Protein AF-A0A4Y2AY08-F1 (afdb_monomer_lite)

Structure (mmCIF, N/CA/C/O backbone):
data_AF-A0A4Y2AY08-F1
#
_entry.id   AF-A0A4Y2AY08-F1
#
loop_
_atom_site.group_PDB
_atom_site.id
_atom_site.type_symbol
_atom_site.label_atom_id
_atom_site.label_alt_id
_atom_site.label_comp_id
_atom_site.label_asym_id
_atom_site.label_entity_id
_atom_site.label_seq_id
_atom_site.pdbx_PDB_ins_code
_atom_site.Cartn_x
_atom_site.Cartn_y
_atom_site.Cartn_z
_atom_site.occupancy
_atom_site.B_iso_or_equiv
_atom_site.auth_seq_id
_atom_site.auth_comp_id
_atom_site.auth_asym_id
_atom_site.auth_atom_id
_atom_site.pdbx_PDB_model_num
ATOM 1 N N . MET A 1 1 ? 55.800 -14.073 26.243 1.00 48.16 1 MET A N 1
ATOM 2 C CA . MET A 1 1 ? 54.739 -15.108 26.222 1.00 48.16 1 MET A CA 1
ATOM 3 C C . MET A 1 1 ? 53.673 -14.781 27.281 1.00 48.16 1 MET A C 1
ATOM 5 O O . MET A 1 1 ? 53.725 -15.382 28.336 1.00 48.16 1 MET A O 1
ATOM 9 N N . HIS A 1 2 ? 52.776 -13.799 27.084 1.00 47.00 2 HIS A N 1
ATOM 10 C CA . HIS A 1 2 ? 51.735 -13.460 28.094 1.00 47.00 2 HIS A CA 1
ATOM 11 C C . HIS A 1 2 ? 50.407 -12.894 27.518 1.00 47.00 2 HIS A C 1
ATOM 13 O O . HIS A 1 2 ? 49.534 -12.493 28.272 1.00 47.00 2 HIS A O 1
ATOM 19 N N . GLY A 1 3 ? 50.200 -12.876 26.192 1.00 51.00 3 GLY A N 1
ATOM 20 C CA . GLY A 1 3 ? 49.058 -12.167 25.574 1.00 51.00 3 GLY A CA 1
ATOM 21 C C . GLY A 1 3 ? 47.838 -13.010 25.173 1.00 51.00 3 GLY A C 1
ATOM 22 O O . GLY A 1 3 ? 46.878 -12.456 24.653 1.00 51.00 3 GLY A O 1
ATOM 23 N N . ARG A 1 4 ? 47.861 -14.339 25.349 1.00 51.12 4 ARG A N 1
ATOM 24 C CA . ARG A 1 4 ? 46.827 -15.239 24.788 1.00 51.12 4 ARG A CA 1
ATOM 25 C C . ARG A 1 4 ? 45.794 -15.735 25.814 1.00 51.12 4 ARG A C 1
ATOM 27 O O . ARG A 1 4 ? 44.742 -16.212 25.417 1.00 51.12 4 ARG A O 1
ATOM 34 N N . LEU A 1 5 ? 46.059 -15.575 27.113 1.00 54.00 5 LEU A N 1
ATOM 35 C CA . LEU A 1 5 ? 45.152 -15.998 28.193 1.00 54.00 5 LEU A CA 1
ATOM 36 C C . LEU A 1 5 ? 43.969 -15.028 28.382 1.00 54.00 5 LEU A C 1
ATOM 38 O O . LEU A 1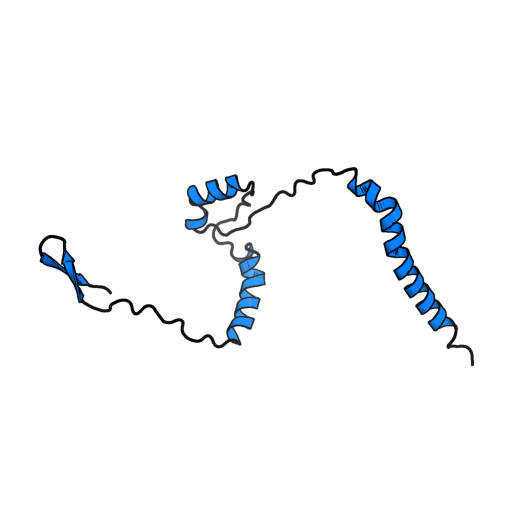 5 ? 42.833 -15.463 28.527 1.00 54.00 5 LEU A O 1
ATOM 42 N N . HIS A 1 6 ? 44.204 -13.718 28.259 1.00 53.84 6 HIS A N 1
ATOM 43 C CA . HIS A 1 6 ? 43.200 -12.684 28.555 1.00 53.84 6 HIS A CA 1
ATOM 44 C C . HIS A 1 6 ? 42.051 -12.604 27.525 1.00 53.84 6 HIS A C 1
ATOM 46 O O . HIS A 1 6 ? 40.931 -12.217 27.847 1.00 53.84 6 HIS A O 1
ATOM 52 N N . ALA A 1 7 ? 42.309 -12.990 26.270 1.00 58.00 7 ALA A N 1
ATOM 53 C CA . ALA A 1 7 ? 41.297 -12.978 25.210 1.00 58.00 7 ALA A CA 1
ATOM 54 C C . ALA A 1 7 ? 40.315 -14.155 25.318 1.00 58.00 7 ALA A C 1
ATOM 56 O O . ALA A 1 7 ? 39.142 -14.018 24.968 1.00 58.00 7 ALA A O 1
ATOM 57 N N . GLU A 1 8 ? 40.788 -15.304 25.806 1.00 59.84 8 GLU A N 1
ATOM 58 C CA . GLU A 1 8 ? 39.950 -16.489 25.988 1.00 59.84 8 GLU A CA 1
ATOM 59 C C . GLU A 1 8 ? 39.015 -16.334 27.188 1.00 59.84 8 GLU A C 1
ATOM 61 O O . GLU A 1 8 ? 37.867 -16.761 27.113 1.00 59.84 8 GLU A O 1
ATOM 66 N N . ASP A 1 9 ? 39.433 -15.629 28.239 1.00 66.19 9 ASP A N 1
ATOM 67 C CA . ASP A 1 9 ? 38.551 -15.319 29.369 1.00 66.19 9 ASP A CA 1
ATOM 68 C C . ASP A 1 9 ? 37.425 -14.354 28.981 1.00 66.19 9 ASP A C 1
ATOM 70 O O . ASP A 1 9 ? 36.277 -14.568 29.363 1.00 66.19 9 ASP A O 1
ATOM 74 N N . HIS A 1 10 ? 37.694 -13.368 28.121 1.00 63.62 10 HIS A N 1
ATOM 75 C CA . HIS A 1 10 ? 36.649 -12.481 27.600 1.00 63.62 10 HIS A CA 1
ATOM 76 C C . HIS A 1 10 ? 35.654 -13.218 26.683 1.00 63.62 10 HIS A C 1
ATOM 78 O O . HIS A 1 10 ? 34.451 -12.952 26.717 1.00 63.62 10 HIS A O 1
ATOM 84 N N . LYS A 1 11 ? 36.120 -14.192 25.886 1.00 63.84 11 LYS A N 1
ATOM 85 C CA . LYS A 1 11 ? 35.230 -15.062 25.096 1.00 63.84 11 LYS A CA 1
ATOM 86 C C . LYS A 1 11 ? 34.389 -15.963 25.997 1.00 63.84 11 LYS A C 1
ATOM 88 O O . LYS A 1 11 ? 33.184 -16.065 25.785 1.00 63.84 11 LYS A O 1
ATOM 93 N N . LYS A 1 12 ? 34.991 -16.563 27.026 1.00 68.50 12 LYS A N 1
ATOM 94 C CA . LYS A 1 12 ? 34.281 -17.391 28.013 1.00 68.50 12 LYS A CA 1
ATOM 95 C C . LYS A 1 12 ? 33.240 -16.583 28.786 1.00 68.50 12 LYS A C 1
ATOM 97 O O . LYS A 1 12 ? 32.123 -17.057 28.944 1.00 68.50 12 LYS A O 1
ATOM 102 N N . GLN A 1 13 ? 33.557 -15.350 29.182 1.00 66.19 13 GLN A N 1
ATOM 103 C CA . GLN A 1 13 ? 32.610 -14.443 29.838 1.00 66.19 13 GLN A CA 1
ATOM 104 C C . GLN A 1 13 ? 31.442 -14.053 28.920 1.00 66.19 13 GLN A C 1
ATOM 106 O O . GLN A 1 13 ? 30.302 -14.027 29.374 1.00 66.19 13 GLN A O 1
ATOM 111 N N . ARG A 1 14 ? 31.684 -13.819 27.621 1.00 64.25 14 ARG A N 1
ATOM 112 C CA . ARG A 1 14 ? 30.608 -13.547 26.645 1.00 64.25 14 ARG A CA 1
ATOM 113 C C . ARG A 1 14 ? 29.704 -14.758 26.415 1.00 64.25 14 ARG A C 1
ATOM 115 O O . ARG A 1 14 ? 28.491 -14.594 26.331 1.00 64.25 14 ARG A O 1
ATOM 122 N N . MET A 1 15 ? 30.279 -15.958 26.339 1.00 68.75 15 MET A N 1
ATOM 123 C CA . MET A 1 15 ? 29.507 -17.197 26.186 1.00 68.75 15 MET A CA 1
ATOM 124 C C . MET A 1 15 ? 28.717 -17.525 27.459 1.00 68.75 15 MET A C 1
ATOM 126 O O . MET A 1 15 ? 27.555 -17.902 27.364 1.00 68.75 15 MET A O 1
ATOM 130 N N . ALA A 1 16 ? 29.293 -17.302 28.645 1.00 65.75 16 ALA A N 1
ATOM 131 C CA . ALA A 1 16 ? 28.591 -17.455 29.919 1.00 65.75 16 ALA A CA 1
ATOM 132 C C . ALA A 1 16 ? 27.404 -16.483 30.025 1.00 65.75 16 ALA A C 1
ATOM 134 O O . ALA A 1 16 ? 26.288 -16.916 30.288 1.00 65.75 16 ALA A O 1
ATOM 135 N N . ALA A 1 17 ? 27.601 -15.200 29.701 1.00 60.75 17 ALA A N 1
ATOM 136 C CA . ALA A 1 17 ? 26.521 -14.211 29.690 1.00 60.75 17 ALA A CA 1
ATOM 137 C C . ALA A 1 17 ? 25.402 -14.559 28.687 1.00 60.75 17 ALA A C 1
ATOM 139 O O . ALA A 1 17 ? 24.231 -14.325 28.973 1.00 60.75 17 ALA A O 1
ATOM 140 N N . SER A 1 18 ? 25.740 -15.164 27.541 1.00 58.97 18 SER A N 1
ATOM 141 C CA . SER A 1 18 ? 24.765 -15.649 26.552 1.00 58.97 18 SER A CA 1
ATOM 142 C C . SER A 1 18 ? 23.937 -16.840 27.037 1.00 58.97 18 SER A C 1
ATOM 144 O O . SER A 1 18 ? 22.830 -17.026 26.538 1.00 58.97 18 SER A O 1
ATOM 146 N N . LEU A 1 19 ? 24.465 -17.665 27.944 1.00 59.41 19 LEU A N 1
ATOM 147 C CA . LEU A 1 19 ? 23.771 -18.840 28.481 1.00 59.41 19 LEU A CA 1
ATOM 148 C C . LEU A 1 19 ? 22.934 -18.495 29.719 1.00 59.41 19 LEU A C 1
ATOM 150 O O . LEU A 1 19 ? 21.902 -19.116 29.936 1.00 59.41 19 LEU A O 1
ATOM 154 N N . THR A 1 20 ? 23.318 -17.462 30.472 1.00 59.31 20 THR A N 1
ATOM 155 C CA . THR A 1 20 ? 22.543 -16.955 31.618 1.00 59.31 20 THR A CA 1
ATOM 156 C C . THR A 1 20 ? 21.420 -15.997 31.196 1.00 59.31 20 THR A C 1
ATOM 158 O O . THR A 1 20 ? 20.422 -15.867 31.901 1.00 59.31 20 THR A O 1
ATOM 161 N N . PHE A 1 21 ? 21.543 -15.336 30.034 1.00 50.03 21 PHE A N 1
ATOM 162 C CA . PHE A 1 21 ? 20.528 -14.397 29.536 1.00 50.03 21 PHE A CA 1
ATOM 163 C C . PHE A 1 21 ? 19.141 -15.047 29.351 1.00 50.03 21 PHE A C 1
ATOM 165 O O . PHE A 1 21 ? 18.188 -14.473 29.865 1.00 50.03 21 PHE A O 1
ATOM 172 N N . PRO A 1 22 ? 18.978 -16.235 28.727 1.00 55.19 22 PRO A N 1
ATOM 173 C CA . PRO A 1 22 ? 17.669 -16.884 28.581 1.00 55.19 22 PRO A CA 1
ATOM 174 C C . PRO A 1 22 ? 17.094 -17.420 29.900 1.00 55.19 22 PRO A C 1
ATOM 176 O O . PRO A 1 22 ? 15.879 -17.454 30.074 1.00 55.19 22 PRO A O 1
ATOM 179 N N . GLU A 1 23 ? 17.949 -17.824 30.839 1.00 56.25 23 GLU A N 1
ATOM 180 C CA . GLU A 1 23 ? 17.542 -18.462 32.099 1.00 56.25 23 GLU A CA 1
ATOM 181 C C . GLU A 1 23 ? 16.863 -17.456 33.045 1.00 56.25 23 GLU A C 1
ATOM 183 O O . GLU A 1 23 ? 15.815 -17.744 33.622 1.00 56.25 23 GLU A O 1
ATOM 188 N N . ALA A 1 24 ? 17.353 -16.210 33.064 1.00 55.75 24 ALA A N 1
ATOM 189 C CA . ALA A 1 24 ? 16.719 -15.101 33.779 1.00 55.75 24 ALA A CA 1
ATOM 190 C C . ALA A 1 24 ? 15.333 -14.711 33.216 1.00 55.75 24 ALA A C 1
ATOM 192 O O . ALA A 1 24 ? 14.494 -14.192 33.957 1.00 55.75 24 ALA A O 1
ATOM 193 N N . TYR A 1 25 ? 15.058 -14.974 31.928 1.00 51.94 25 TYR A N 1
ATOM 194 C CA . TYR A 1 25 ? 13.721 -14.778 31.348 1.00 51.94 25 TYR A CA 1
ATOM 195 C C . TYR A 1 25 ? 12.749 -15.902 31.714 1.00 51.94 25 TYR A C 1
ATOM 197 O O . TYR A 1 25 ? 11.551 -15.643 31.776 1.00 51.94 25 TYR A O 1
ATOM 205 N N . ASN A 1 26 ? 13.223 -17.115 32.000 1.00 55.75 26 ASN A N 1
ATOM 206 C CA . ASN A 1 26 ? 12.342 -18.258 32.243 1.00 55.75 26 ASN A CA 1
ATOM 207 C C . ASN A 1 26 ? 11.810 -18.314 33.684 1.00 55.75 26 ASN A C 1
ATOM 209 O O . ASN A 1 26 ? 10.660 -18.696 33.885 1.00 55.75 26 ASN A O 1
ATOM 213 N N . GLU A 1 27 ? 12.576 -17.867 34.684 1.00 58.91 27 GLU A N 1
ATOM 214 C CA . GLU A 1 27 ? 12.124 -17.919 36.088 1.00 58.91 27 GLU A CA 1
ATOM 215 C C . GLU A 1 27 ? 11.170 -16.769 36.473 1.00 58.91 27 GLU A C 1
ATOM 217 O O . GLU A 1 27 ? 10.321 -16.931 37.350 1.00 58.91 27 GLU A O 1
ATOM 222 N N . HIS A 1 28 ? 11.234 -15.625 35.775 1.00 53.66 28 HIS A N 1
ATOM 223 C CA . HIS A 1 28 ? 10.345 -14.473 36.006 1.00 53.66 28 HIS A CA 1
ATOM 224 C C . HIS A 1 28 ? 9.405 -14.126 34.833 1.00 53.66 28 HIS A C 1
ATOM 226 O O . HIS A 1 28 ? 8.434 -13.387 35.037 1.00 53.66 28 HIS A O 1
ATOM 232 N N . GLY A 1 29 ? 9.625 -14.654 33.625 1.00 49.88 29 GLY A N 1
ATOM 233 C CA . GLY A 1 29 ? 8.834 -14.332 32.426 1.00 49.88 29 GLY A CA 1
ATOM 234 C C . GLY A 1 29 ? 7.401 -14.862 32.454 1.00 49.88 29 GLY A C 1
ATOM 235 O O . GLY A 1 29 ? 6.487 -14.192 31.974 1.00 49.88 29 GLY A O 1
ATOM 236 N N . GLU A 1 30 ? 7.164 -15.989 33.127 1.00 53.25 30 GLU A N 1
ATOM 237 C CA . GLU A 1 30 ? 5.816 -16.551 33.297 1.00 53.25 30 GLU A CA 1
ATOM 238 C C . GLU A 1 30 ? 4.925 -15.696 34.217 1.00 53.25 30 GLU A C 1
ATOM 240 O O . GLU A 1 30 ? 3.696 -15.691 34.107 1.00 53.25 30 GLU A O 1
ATOM 245 N N . SER A 1 31 ? 5.529 -14.879 35.089 1.00 51.12 31 SER A N 1
ATOM 246 C CA . SER A 1 31 ? 4.786 -13.910 35.905 1.00 51.12 31 SER A CA 1
ATOM 247 C C . SER A 1 31 ? 4.290 -12.712 35.083 1.00 51.12 31 SER A C 1
ATOM 249 O O . SER A 1 31 ? 3.207 -12.185 35.353 1.00 51.12 31 SER A O 1
ATOM 251 N N . LEU A 1 32 ? 5.029 -12.328 34.031 1.00 52.12 32 LEU A N 1
ATOM 252 C CA . LEU A 1 32 ? 4.642 -11.259 33.106 1.00 52.12 32 LEU A CA 1
ATOM 253 C C . LEU A 1 32 ? 3.544 -11.711 32.135 1.00 52.12 32 LEU A C 1
ATOM 255 O O . LEU A 1 32 ? 2.691 -10.902 31.773 1.00 52.12 32 LEU A O 1
ATOM 259 N N . LEU A 1 33 ? 3.501 -12.998 31.775 1.00 52.62 33 LEU A N 1
ATOM 260 C CA . LEU A 1 33 ? 2.427 -13.568 30.951 1.00 52.62 33 LEU A CA 1
ATOM 261 C C . LEU A 1 33 ? 1.115 -13.761 31.734 1.00 52.62 33 LEU A C 1
ATOM 263 O O . LEU A 1 33 ? 0.025 -13.676 31.157 1.00 52.62 33 LEU A O 1
ATOM 267 N N . ARG A 1 34 ? 1.183 -13.926 33.065 1.00 47.88 34 ARG A N 1
ATOM 268 C CA . ARG A 1 34 ? -0.005 -14.057 33.933 1.00 47.88 34 ARG A CA 1
ATOM 269 C C . ARG A 1 34 ? -0.704 -12.734 34.258 1.00 47.88 34 ARG A C 1
ATOM 271 O O . ARG A 1 34 ? -1.829 -12.743 34.751 1.00 47.88 34 ARG A O 1
ATOM 278 N N . VAL A 1 35 ? -0.103 -11.598 33.915 1.00 49.41 35 VAL A N 1
ATOM 279 C CA . VAL A 1 35 ? -0.819 -10.324 33.766 1.00 49.41 35 VAL A CA 1
ATOM 280 C C . VAL A 1 35 ? -0.998 -10.094 32.274 1.00 49.41 35 VAL A C 1
ATOM 282 O O . VAL A 1 35 ? -0.452 -9.159 31.695 1.00 49.41 35 VAL A O 1
ATOM 285 N N . SER A 1 36 ? -1.764 -10.989 31.646 1.00 51.94 36 SER A N 1
ATOM 286 C CA . SER A 1 36 ? -2.288 -10.831 30.293 1.00 51.94 36 SER A CA 1
ATOM 287 C C . SER A 1 36 ? -3.178 -9.587 30.242 1.00 51.94 36 SER A C 1
ATOM 289 O O . SER A 1 36 ? -4.407 -9.651 30.208 1.00 51.94 36 SER A O 1
ATOM 291 N N . ARG A 1 37 ? -2.552 -8.409 30.238 1.00 53.19 37 ARG A N 1
ATOM 292 C CA . ARG A 1 37 ? -3.142 -7.228 29.637 1.00 53.19 37 ARG A CA 1
ATOM 293 C C . ARG A 1 37 ? -3.380 -7.634 28.194 1.00 53.19 37 ARG A C 1
ATOM 295 O O . ARG A 1 37 ? -2.432 -7.847 27.448 1.00 53.19 37 ARG A O 1
ATOM 302 N N . LYS A 1 38 ? -4.651 -7.782 27.822 1.00 61.12 38 LYS A N 1
ATOM 303 C CA . LYS A 1 38 ? -5.079 -7.760 26.425 1.00 61.12 38 LYS A CA 1
ATOM 304 C C . LYS A 1 38 ? -4.556 -6.452 25.835 1.00 61.12 38 LYS A C 1
ATOM 306 O O . LYS A 1 38 ? -5.202 -5.416 25.959 1.00 61.12 38 LYS A O 1
ATOM 311 N N . VAL A 1 39 ? -3.352 -6.471 25.271 1.00 63.28 39 VAL A N 1
ATOM 312 C CA . VAL A 1 39 ? -2.846 -5.357 24.481 1.00 63.28 39 VAL A CA 1
ATOM 313 C C . VAL A 1 39 ? -3.613 -5.440 23.172 1.00 63.28 39 VAL A C 1
ATOM 315 O O . VAL A 1 39 ? -3.293 -6.228 22.288 1.00 63.28 39 VAL A O 1
ATOM 318 N N . ALA A 1 40 ? -4.715 -4.700 23.098 1.00 68.12 40 ALA A N 1
ATOM 319 C CA . ALA A 1 40 ? -5.420 -4.504 21.848 1.00 68.12 40 ALA A CA 1
ATOM 320 C C . ALA A 1 40 ? -4.522 -3.640 20.954 1.00 68.12 40 ALA A C 1
ATOM 322 O O . ALA A 1 40 ? -4.376 -2.440 21.185 1.00 68.12 40 ALA A O 1
ATOM 323 N N . PHE A 1 41 ? -3.879 -4.253 19.962 1.00 70.44 41 PHE A N 1
ATOM 324 C CA . PHE A 1 41 ? -3.170 -3.510 18.928 1.00 70.44 41 PHE A CA 1
ATOM 325 C C . PHE A 1 41 ? -4.200 -2.920 17.965 1.00 70.44 41 PHE A C 1
ATOM 327 O O . PHE A 1 41 ? -4.961 -3.649 17.329 1.00 70.44 41 PHE A O 1
ATOM 334 N N . LYS A 1 42 ? -4.245 -1.589 17.881 1.00 79.25 42 LYS A N 1
ATOM 335 C CA . LYS A 1 42 ? -5.080 -0.880 16.911 1.00 79.25 42 LYS A CA 1
ATOM 336 C C . LYS A 1 42 ? -4.374 -0.905 15.558 1.00 79.25 42 LYS A C 1
ATOM 338 O O . LYS A 1 42 ? -3.259 -0.402 15.436 1.00 79.25 42 LYS A O 1
ATOM 343 N N . VAL A 1 43 ? -5.010 -1.510 14.559 1.00 81.00 43 VAL A N 1
ATOM 344 C CA . VAL A 1 43 ? -4.474 -1.572 13.195 1.00 81.00 43 VAL A CA 1
ATOM 345 C C . VAL A 1 43 ? -4.881 -0.307 12.447 1.00 81.00 43 VAL A C 1
ATOM 347 O O . VAL A 1 43 ? -6.071 -0.007 12.328 1.00 81.00 43 VAL A O 1
ATOM 350 N N . PHE A 1 44 ? -3.884 0.416 11.938 1.00 81.12 44 PHE A N 1
ATOM 351 C CA . PHE A 1 44 ? -4.077 1.569 11.065 1.00 81.12 44 PHE A CA 1
ATOM 352 C C . PHE A 1 44 ? -3.840 1.165 9.617 1.00 81.12 44 PHE A C 1
ATOM 354 O O . PHE A 1 44 ? -2.787 0.628 9.274 1.00 81.12 44 PHE A O 1
ATOM 361 N N . PHE A 1 45 ? -4.816 1.452 8.765 1.00 80.75 45 PHE A N 1
ATOM 362 C CA . PHE A 1 45 ? -4.718 1.203 7.337 1.00 80.75 45 PHE A CA 1
ATOM 363 C C . PHE A 1 45 ? -4.400 2.515 6.611 1.00 80.75 45 PHE A C 1
ATOM 365 O O . PHE A 1 45 ? -5.173 3.471 6.685 1.00 80.75 45 PHE A O 1
ATOM 372 N N . ILE A 1 46 ? -3.249 2.567 5.933 1.00 79.19 46 ILE A N 1
ATOM 373 C CA . ILE A 1 46 ? -2.783 3.720 5.148 1.00 79.19 46 ILE A CA 1
ATOM 374 C C . ILE A 1 46 ? -2.913 3.351 3.668 1.00 79.19 46 ILE A C 1
ATOM 376 O O . ILE A 1 46 ? -2.211 2.459 3.192 1.00 79.19 46 ILE A O 1
ATOM 380 N N . TYR A 1 47 ? -3.805 4.019 2.935 1.00 77.38 47 TYR A N 1
ATOM 381 C CA . TYR A 1 47 ? -4.009 3.791 1.499 1.00 77.38 47 TYR A CA 1
ATOM 382 C C . TYR A 1 47 ? -4.274 5.116 0.752 1.00 77.38 47 TYR A C 1
ATOM 384 O O . TYR A 1 47 ? -4.586 6.128 1.375 1.00 77.38 47 TYR A O 1
ATOM 392 N N . ASN A 1 48 ? -4.122 5.132 -0.579 1.00 78.12 48 ASN A N 1
ATOM 393 C CA . ASN A 1 48 ? -4.310 6.325 -1.426 1.00 78.12 48 ASN A CA 1
ATOM 394 C C . ASN A 1 48 ? -5.791 6.639 -1.724 1.00 78.12 48 ASN A C 1
ATOM 396 O O . ASN A 1 48 ? -6.600 5.745 -1.831 1.00 78.12 48 ASN A O 1
ATOM 400 N N . ASN A 1 49 ? -6.197 7.882 -1.976 1.00 77.75 49 ASN A N 1
ATOM 401 C CA . ASN A 1 49 ? -7.626 8.214 -2.160 1.00 77.75 49 ASN A CA 1
ATOM 402 C C . ASN A 1 49 ? -8.284 7.721 -3.487 1.00 77.75 49 ASN A C 1
ATOM 404 O O . ASN A 1 49 ? -9.158 8.397 -4.030 1.00 77.75 49 ASN A O 1
ATOM 408 N N . ALA A 1 50 ? -7.869 6.586 -4.063 1.00 80.81 50 ALA A N 1
ATOM 409 C CA . ALA A 1 50 ? -8.474 6.049 -5.279 1.00 80.81 50 ALA A CA 1
ATOM 410 C C . ALA A 1 50 ? -9.947 5.663 -5.052 1.00 80.81 50 ALA A C 1
ATOM 412 O O . ALA A 1 50 ? -10.322 5.128 -4.007 1.00 80.81 50 ALA A O 1
ATOM 413 N N . CYS A 1 51 ? -10.783 5.903 -6.066 1.00 81.56 51 CYS A N 1
ATOM 414 C CA . CYS A 1 51 ? -12.239 5.739 -5.998 1.00 81.56 51 CYS A CA 1
ATOM 415 C C . CYS A 1 51 ? -12.724 4.368 -5.462 1.00 81.56 51 CYS A C 1
ATOM 417 O O . CYS A 1 51 ? -13.627 4.356 -4.626 1.00 81.56 51 CYS A O 1
ATOM 419 N N . PRO A 1 52 ? -12.124 3.214 -5.829 1.00 80.62 52 PRO A N 1
ATOM 420 C CA . PRO A 1 52 ? -12.548 1.920 -5.280 1.00 80.62 52 PRO A CA 1
ATOM 421 C C . PRO A 1 52 ? -12.332 1.791 -3.768 1.00 80.62 52 PRO A C 1
ATOM 423 O O . PRO A 1 52 ? -13.057 1.071 -3.079 1.00 80.62 52 PRO A O 1
ATOM 426 N N . HIS A 1 53 ? -11.331 2.483 -3.232 1.00 78.50 53 HIS A N 1
ATOM 427 C CA . HIS A 1 53 ? -11.005 2.412 -1.818 1.00 78.50 53 HIS A CA 1
ATOM 428 C C . HIS A 1 53 ? -11.846 3.378 -0.971 1.00 78.50 53 HIS A C 1
ATOM 430 O O . HIS A 1 53 ? -12.081 3.121 0.212 1.00 78.50 53 HIS A O 1
ATOM 436 N N . THR A 1 54 ? -12.365 4.446 -1.586 1.00 78.38 54 THR A N 1
ATOM 437 C CA . THR A 1 54 ? -13.297 5.383 -0.946 1.00 78.38 54 THR A CA 1
ATOM 438 C C . THR A 1 54 ? -14.758 4.931 -1.010 1.00 78.38 54 THR A C 1
ATOM 440 O O . THR A 1 54 ? -15.591 5.517 -0.312 1.00 78.38 54 THR A O 1
ATOM 443 N N . ASP A 1 55 ? -15.069 3.868 -1.771 1.00 87.31 55 ASP A N 1
ATOM 444 C CA . ASP A 1 55 ? -16.400 3.248 -1.827 1.00 87.31 55 ASP A CA 1
ATOM 445 C C . ASP A 1 55 ? -16.879 2.873 -0.410 1.00 87.31 55 ASP A C 1
ATOM 447 O O . ASP A 1 55 ? -16.154 2.333 0.434 1.00 87.31 55 ASP A O 1
ATOM 451 N N . ILE A 1 56 ? -18.153 3.160 -0.157 1.00 87.00 56 ILE A N 1
ATOM 452 C CA . ILE A 1 56 ? -18.865 2.860 1.084 1.00 87.00 56 ILE A CA 1
ATOM 453 C C . ILE A 1 56 ? -18.763 1.370 1.435 1.00 87.00 56 ILE A C 1
ATOM 455 O O . ILE A 1 56 ? -18.624 1.034 2.610 1.00 87.00 56 ILE A O 1
ATOM 459 N N . ARG A 1 57 ? -18.816 0.472 0.445 1.00 89.31 57 ARG A N 1
ATOM 460 C CA . ARG A 1 57 ? -18.672 -0.979 0.643 1.00 89.31 57 ARG A CA 1
ATOM 461 C C . ARG A 1 57 ? -17.304 -1.325 1.219 1.00 89.31 57 ARG A C 1
ATOM 463 O O . ARG A 1 57 ? -17.235 -2.044 2.213 1.00 89.31 57 ARG A O 1
ATOM 470 N N . THR A 1 58 ? -16.242 -0.751 0.659 1.00 86.88 58 THR A N 1
ATOM 471 C CA . THR A 1 58 ? -14.866 -0.949 1.128 1.00 86.88 58 THR A CA 1
ATOM 472 C C . THR A 1 58 ? -14.694 -0.415 2.549 1.00 86.88 58 THR A C 1
ATOM 474 O O . THR A 1 58 ? -14.189 -1.120 3.419 1.00 86.88 58 THR A O 1
ATOM 477 N N . ARG A 1 59 ? -15.201 0.791 2.841 1.00 85.38 59 ARG A N 1
ATOM 478 C CA . ARG A 1 59 ? -15.133 1.384 4.191 1.00 85.38 59 ARG A CA 1
ATOM 479 C C . ARG A 1 59 ? -15.909 0.579 5.235 1.00 85.38 59 ARG A C 1
ATOM 481 O O . ARG A 1 59 ? -15.425 0.415 6.351 1.00 85.38 59 ARG A O 1
ATOM 488 N N . LYS A 1 60 ? -17.088 0.057 4.880 1.00 89.19 60 LYS A N 1
ATOM 489 C CA . LYS A 1 60 ? -17.882 -0.815 5.763 1.00 89.19 60 LYS A CA 1
ATOM 490 C C . LYS A 1 60 ? -17.146 -2.112 6.085 1.00 89.19 60 LYS A C 1
ATOM 492 O O . LYS A 1 60 ? -17.124 -2.514 7.243 1.00 89.19 60 LYS A O 1
ATOM 497 N N . LEU A 1 61 ? -16.523 -2.732 5.083 1.00 89.44 61 LEU A N 1
ATOM 498 C CA . LEU A 1 61 ? -15.739 -3.949 5.273 1.00 89.44 61 LEU A CA 1
ATOM 499 C C . LEU A 1 61 ? -14.542 -3.700 6.206 1.00 89.44 61 LEU A C 1
ATOM 501 O O . LEU A 1 61 ? -14.349 -4.444 7.162 1.00 89.44 61 LEU A O 1
ATOM 505 N N . LEU A 1 62 ? -13.793 -2.615 5.982 1.00 86.31 62 LEU A N 1
ATOM 506 C CA . LEU A 1 62 ? -12.658 -2.225 6.831 1.00 86.31 62 LEU A CA 1
ATOM 507 C C . LEU A 1 62 ? -13.081 -1.958 8.285 1.00 86.31 62 LEU A C 1
ATOM 509 O O . LEU A 1 62 ? -12.410 -2.403 9.215 1.00 86.31 62 LEU A O 1
ATOM 513 N N . GLY A 1 63 ? -14.229 -1.304 8.485 1.00 85.31 63 GLY A N 1
ATOM 514 C CA . GLY A 1 63 ? -14.812 -1.117 9.815 1.00 85.31 63 GLY A CA 1
ATOM 515 C C . GLY A 1 63 ? -15.201 -2.437 10.491 1.00 85.31 63 GLY A C 1
ATOM 516 O O . GLY A 1 63 ? -15.012 -2.580 11.695 1.00 85.31 63 GLY A O 1
ATOM 517 N N . GLY A 1 64 ? -15.672 -3.425 9.721 1.00 87.94 64 GLY A N 1
ATOM 518 C CA . GLY A 1 64 ? -15.970 -4.774 10.215 1.00 87.94 64 GLY A CA 1
ATOM 519 C C . GLY A 1 64 ? -14.742 -5.527 10.737 1.00 87.94 64 GLY A C 1
ATOM 520 O O . GLY A 1 64 ? -14.863 -6.322 11.665 1.00 87.94 64 GLY A O 1
ATOM 521 N N . PHE A 1 65 ? -13.554 -5.230 10.205 1.00 84.50 65 PHE A N 1
ATOM 522 C CA . PHE A 1 65 ? -12.283 -5.760 10.709 1.00 84.50 65 PHE A CA 1
ATOM 523 C C . PHE A 1 65 ? -11.720 -4.980 11.908 1.00 84.50 65 PHE A C 1
ATOM 525 O O . PHE A 1 65 ? -10.686 -5.361 12.457 1.00 84.50 65 PHE A O 1
ATOM 532 N N . GLY A 1 66 ? -12.373 -3.888 12.325 1.00 85.19 66 GLY A N 1
ATOM 533 C CA . GLY A 1 66 ? -11.884 -3.011 13.390 1.00 85.19 66 GLY A CA 1
ATOM 534 C C . GLY A 1 66 ? -10.658 -2.184 12.990 1.00 85.19 66 GLY A C 1
ATOM 535 O O . GLY A 1 66 ? -9.910 -1.743 13.862 1.00 85.19 66 GLY A O 1
ATOM 536 N N . TRP A 1 67 ? -10.420 -1.995 11.688 1.00 86.81 67 TRP A N 1
ATOM 537 C CA . TRP A 1 67 ? -9.280 -1.229 11.186 1.00 86.81 67 TRP A CA 1
ATOM 538 C C . TRP A 1 67 ? -9.640 0.247 11.072 1.00 86.81 67 TRP A C 1
ATOM 540 O O . TRP A 1 67 ? -10.665 0.611 10.491 1.00 86.81 67 TRP A O 1
ATOM 550 N N . GLU A 1 68 ? -8.781 1.110 11.610 1.00 83.38 68 GLU A N 1
ATOM 551 C CA . GLU A 1 68 ? -8.957 2.551 11.480 1.00 83.38 68 GLU A CA 1
ATOM 552 C C . GLU A 1 68 ? -8.284 3.046 10.203 1.00 83.38 68 GLU A C 1
ATOM 554 O O . GLU A 1 68 ? -7.113 2.766 9.937 1.00 83.38 68 GLU A O 1
ATOM 559 N N . LEU A 1 69 ? -9.042 3.789 9.399 1.00 80.38 69 LEU A N 1
ATOM 560 C CA . LEU A 1 69 ? -8.530 4.387 8.180 1.00 80.38 69 LEU A CA 1
ATOM 561 C C . LEU A 1 69 ? -7.772 5.675 8.508 1.00 80.38 69 LEU A C 1
ATOM 563 O O . LEU A 1 69 ? -8.366 6.639 8.990 1.00 80.38 69 LEU A O 1
ATOM 567 N N . PHE A 1 70 ? -6.483 5.709 8.184 1.00 79.75 70 PHE A N 1
ATOM 568 C CA . PHE A 1 70 ? -5.708 6.939 8.219 1.00 79.75 70 PHE A CA 1
ATOM 569 C C . PHE A 1 70 ? -6.017 7.782 6.975 1.00 79.75 70 PHE A C 1
ATOM 571 O O . PHE A 1 70 ? -5.924 7.302 5.844 1.00 79.75 70 PHE A O 1
ATOM 578 N N . GLY A 1 71 ? -6.422 9.037 7.180 1.00 74.12 71 GLY A N 1
ATOM 579 C CA . GLY A 1 71 ? -6.744 9.949 6.087 1.00 74.12 71 GLY A CA 1
ATOM 580 C C . GLY A 1 71 ? -5.511 10.256 5.241 1.00 74.12 71 GLY A C 1
ATOM 581 O O . GLY A 1 71 ? -4.484 10.674 5.769 1.00 74.12 71 GLY A O 1
ATOM 582 N N . HIS A 1 72 ? -5.623 10.074 3.928 1.00 75.19 72 HIS A N 1
ATOM 583 C CA . HIS A 1 72 ? -4.563 10.399 2.984 1.00 75.19 72 HIS A CA 1
ATOM 584 C C . HIS A 1 72 ? -4.969 11.637 2.169 1.00 75.19 72 HIS A C 1
ATOM 586 O O . HIS A 1 72 ? -6.047 11.633 1.566 1.00 75.19 72 HIS A O 1
ATOM 592 N N . PRO A 1 73 ? -4.143 12.696 2.111 1.00 78.00 73 PRO A N 1
ATOM 593 C CA . PRO A 1 73 ? -4.443 13.857 1.280 1.00 78.00 73 PRO A CA 1
ATOM 594 C C . PRO A 1 73 ? -4.488 13.480 -0.215 1.00 78.00 73 PRO A C 1
ATOM 596 O O . PRO A 1 73 ? -3.781 12.559 -0.643 1.00 78.00 73 PRO A O 1
ATOM 599 N N . PRO A 1 74 ? -5.324 14.148 -1.030 1.00 74.62 74 PRO A N 1
ATOM 600 C CA . PRO A 1 74 ? -5.374 13.899 -2.466 1.00 74.62 74 PRO A CA 1
ATOM 601 C C . PRO A 1 74 ? -4.004 14.111 -3.123 1.00 74.62 74 PRO A C 1
ATOM 603 O O . PRO A 1 74 ? -3.337 15.103 -2.853 1.00 74.62 74 PRO A O 1
ATOM 606 N N . TYR A 1 75 ? -3.622 13.203 -4.026 1.00 67.25 75 TYR A N 1
ATOM 607 C CA . TYR A 1 75 ? -2.425 13.322 -4.871 1.00 67.25 75 TYR A CA 1
ATOM 608 C C . TYR A 1 75 ? -1.084 13.473 -4.128 1.00 67.25 75 TYR A C 1
ATOM 610 O O . TYR A 1 75 ? -0.189 14.148 -4.626 1.00 67.25 75 TYR A O 1
ATOM 618 N N . SER A 1 76 ? -0.909 12.796 -2.988 1.00 74.06 76 SER A N 1
ATOM 619 C CA . SER A 1 76 ? 0.378 12.748 -2.263 1.00 74.06 76 SER A CA 1
ATOM 620 C C . SER A 1 76 ? 1.059 11.374 -2.361 1.00 74.06 76 SER A C 1
ATOM 622 O O . SER A 1 76 ? 1.121 10.632 -1.381 1.00 74.06 76 SER A O 1
ATOM 624 N N . PRO A 1 77 ? 1.530 10.956 -3.550 1.00 66.56 77 PRO A N 1
ATOM 625 C CA . PRO A 1 77 ? 2.177 9.655 -3.723 1.00 66.56 77 PRO A CA 1
ATOM 626 C C . PRO A 1 77 ? 3.443 9.490 -2.866 1.00 66.56 77 PRO A C 1
ATOM 628 O O . PRO A 1 77 ? 3.851 8.363 -2.615 1.00 66.56 77 PRO A O 1
ATOM 631 N N . ASP A 1 78 ? 4.042 10.585 -2.407 1.00 67.38 78 ASP A N 1
ATOM 632 C CA . ASP A 1 78 ? 5.145 10.654 -1.447 1.00 67.38 78 ASP A CA 1
ATOM 633 C C . ASP A 1 78 ? 4.759 10.203 -0.028 1.00 67.38 78 ASP A C 1
ATOM 635 O O . ASP A 1 78 ? 5.612 9.730 0.720 1.00 67.38 78 ASP A O 1
ATOM 639 N N . LEU A 1 79 ? 3.476 10.289 0.334 1.00 67.50 79 LEU A N 1
ATOM 640 C CA . LEU A 1 79 ? 2.976 9.902 1.656 1.00 67.50 79 LEU A CA 1
ATOM 641 C C . LEU A 1 79 ? 2.563 8.432 1.749 1.00 67.50 79 LEU A C 1
ATOM 643 O O . LEU A 1 79 ? 2.364 7.922 2.851 1.00 67.50 79 LEU A O 1
ATOM 647 N N . ALA A 1 80 ? 2.443 7.735 0.618 1.00 73.81 80 ALA A N 1
ATOM 648 C CA . ALA A 1 80 ? 2.170 6.308 0.607 1.00 73.81 80 ALA A CA 1
ATOM 649 C C . ALA A 1 80 ? 3.492 5.537 0.793 1.00 73.81 80 ALA A C 1
ATOM 651 O O . ALA A 1 80 ? 4.322 5.533 -0.122 1.00 73.81 80 ALA A O 1
ATOM 652 N N . PRO A 1 81 ? 3.689 4.804 1.909 1.00 69.56 81 PRO A N 1
ATOM 653 C CA . PRO A 1 81 ? 4.940 4.081 2.166 1.00 69.56 81 PRO A CA 1
ATOM 654 C C . PRO A 1 81 ? 5.294 3.089 1.048 1.00 69.56 81 PRO A C 1
ATOM 656 O O . PRO A 1 81 ? 6.463 2.853 0.747 1.00 69.56 81 PRO A O 1
ATOM 659 N N . ASN A 1 82 ? 4.268 2.534 0.395 1.00 78.31 82 ASN A N 1
ATOM 660 C CA . ASN A 1 82 ? 4.415 1.628 -0.737 1.00 78.31 82 ASN A CA 1
ATOM 661 C C . ASN A 1 82 ? 5.067 2.313 -1.955 1.00 78.31 82 ASN A C 1
ATOM 663 O O . ASN A 1 82 ? 5.991 1.771 -2.558 1.00 78.31 82 ASN A O 1
ATOM 667 N N . ASN A 1 83 ? 4.638 3.533 -2.283 1.00 80.94 83 ASN A N 1
ATOM 668 C CA . ASN A 1 83 ? 5.095 4.238 -3.478 1.00 80.94 83 ASN A CA 1
ATOM 669 C C . ASN A 1 83 ? 6.545 4.711 -3.380 1.00 80.94 83 ASN A C 1
ATOM 671 O O . ASN A 1 83 ? 7.249 4.684 -4.389 1.00 80.94 83 ASN A O 1
ATOM 675 N N . PHE A 1 84 ? 6.988 5.126 -2.192 1.00 76.25 84 PHE A N 1
ATOM 676 C CA . PHE A 1 84 ? 8.360 5.587 -1.983 1.00 76.25 84 PHE A CA 1
ATOM 677 C C . PHE A 1 84 ? 9.344 4.440 -1.736 1.00 76.25 84 PHE A C 1
ATOM 679 O O . PHE A 1 84 ? 10.475 4.496 -2.208 1.00 76.25 84 PHE A O 1
ATOM 686 N N . ASN A 1 85 ? 8.932 3.398 -1.009 1.00 81.19 85 ASN A N 1
ATOM 687 C CA . ASN A 1 85 ? 9.855 2.348 -0.590 1.00 81.19 85 ASN A CA 1
ATOM 688 C C . ASN A 1 85 ? 9.676 1.053 -1.385 1.00 81.19 85 ASN A C 1
ATOM 690 O O . ASN A 1 85 ? 10.606 0.587 -2.032 1.00 81.19 85 ASN A O 1
ATOM 694 N N . LEU A 1 86 ? 8.484 0.461 -1.372 1.00 87.31 86 LEU A N 1
ATOM 695 C CA . LEU A 1 86 ? 8.289 -0.889 -1.901 1.00 87.31 86 LEU A CA 1
ATOM 696 C C . LEU A 1 86 ? 8.342 -0.930 -3.438 1.00 87.31 86 LEU A C 1
ATOM 698 O O . LEU A 1 86 ? 9.087 -1.730 -4.004 1.00 87.31 86 LEU A O 1
ATOM 702 N N . P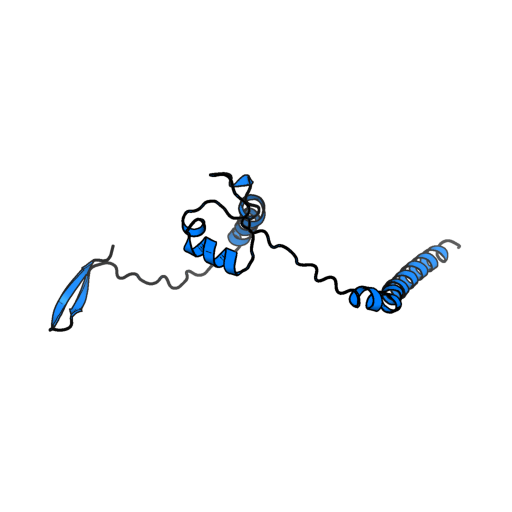HE A 1 87 ? 7.618 -0.049 -4.133 1.00 87.94 87 PHE A N 1
ATOM 703 C CA . PHE A 1 87 ? 7.538 -0.094 -5.596 1.00 87.94 87 PHE A CA 1
ATOM 704 C C . PHE A 1 87 ? 8.864 0.146 -6.331 1.00 87.94 87 PHE A C 1
ATOM 706 O O . PHE A 1 87 ? 9.095 -0.545 -7.324 1.00 87.94 87 PHE A O 1
ATOM 713 N N . PRO A 1 88 ? 9.764 1.050 -5.901 1.00 89.81 88 PRO A N 1
ATOM 714 C CA . PRO A 1 88 ? 11.079 1.171 -6.527 1.00 89.81 88 PRO A CA 1
ATOM 715 C C . PRO A 1 88 ? 11.906 -0.116 -6.432 1.00 89.81 88 PRO A C 1
ATOM 717 O O . PRO A 1 88 ? 12.456 -0.551 -7.441 1.00 89.81 88 PRO A O 1
ATOM 720 N N . HIS A 1 89 ? 11.926 -0.768 -5.266 1.00 90.25 89 HIS A N 1
ATOM 721 C CA . HIS A 1 89 ? 12.639 -2.037 -5.075 1.00 90.25 89 HIS A CA 1
ATOM 722 C C . HIS A 1 89 ? 11.994 -3.181 -5.865 1.00 90.25 89 HIS A C 1
ATOM 724 O O . HIS A 1 89 ? 12.684 -4.019 -6.439 1.00 90.25 89 HIS A O 1
ATOM 730 N N . MET A 1 90 ? 10.663 -3.203 -5.953 1.00 93.19 90 MET A N 1
ATOM 731 C CA . MET A 1 90 ? 9.973 -4.168 -6.807 1.00 93.19 90 MET A CA 1
ATOM 732 C C . MET A 1 90 ? 10.305 -3.946 -8.280 1.00 93.19 90 MET A C 1
ATOM 734 O O . MET A 1 90 ? 10.542 -4.913 -8.987 1.00 93.19 90 MET A O 1
ATOM 738 N N . LYS A 1 91 ? 10.365 -2.697 -8.757 1.00 91.81 91 LYS A N 1
ATOM 739 C CA . LYS A 1 91 ? 10.720 -2.394 -10.152 1.00 91.81 91 LYS A CA 1
ATOM 740 C C . LYS A 1 91 ? 12.126 -2.861 -10.501 1.00 91.81 91 LYS A C 1
ATOM 742 O O . LYS A 1 91 ? 12.311 -3.433 -11.570 1.00 91.81 91 LYS A O 1
ATOM 747 N N . THR A 1 92 ? 13.103 -2.633 -9.625 1.00 93.88 92 THR A N 1
ATOM 748 C CA . THR A 1 92 ? 14.477 -3.092 -9.868 1.00 93.88 92 THR A CA 1
ATOM 749 C C . THR A 1 92 ? 14.562 -4.611 -9.879 1.00 93.88 92 THR A C 1
ATOM 751 O O . THR A 1 92 ? 15.229 -5.168 -10.745 1.00 93.88 92 THR A O 1
ATOM 754 N N . TRP A 1 93 ? 13.841 -5.289 -8.982 1.00 94.25 93 TRP A N 1
ATOM 755 C CA . TRP A 1 93 ? 13.763 -6.746 -8.988 1.00 94.25 93 TRP A CA 1
ATOM 756 C C . TRP A 1 93 ? 13.073 -7.270 -10.256 1.00 94.25 93 TRP A C 1
ATOM 758 O O . TRP A 1 93 ? 13.657 -8.079 -10.974 1.00 94.25 93 TRP A O 1
ATOM 768 N N . LEU A 1 94 ? 11.891 -6.750 -10.600 1.00 93.00 94 LEU A N 1
ATOM 769 C CA . LEU A 1 94 ? 11.120 -7.140 -11.787 1.00 93.00 94 LEU A CA 1
ATOM 770 C C . 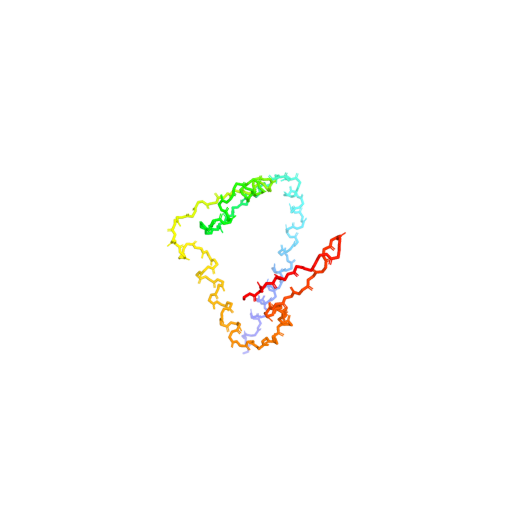LEU A 1 94 ? 11.886 -6.909 -13.094 1.00 93.00 94 LEU A C 1
ATOM 772 O O . LEU A 1 94 ? 11.754 -7.709 -14.010 1.00 93.00 94 LEU A O 1
ATOM 776 N N . ALA A 1 95 ? 12.721 -5.870 -13.176 1.00 93.12 95 ALA A N 1
ATOM 777 C CA . ALA A 1 95 ? 13.549 -5.604 -14.354 1.00 93.12 95 ALA A CA 1
ATOM 778 C C . ALA A 1 95 ? 14.576 -6.713 -14.651 1.00 93.12 95 ALA A C 1
ATOM 780 O O . ALA A 1 95 ? 15.104 -6.775 -15.757 1.00 93.12 95 ALA A O 1
ATOM 781 N N . THR A 1 96 ? 14.870 -7.574 -13.673 1.00 91.94 96 THR A N 1
ATOM 782 C CA . THR A 1 96 ? 15.774 -8.724 -13.838 1.00 91.94 96 THR A CA 1
ATOM 783 C C . THR A 1 96 ? 15.044 -10.031 -14.134 1.00 91.94 96 THR A C 1
ATOM 785 O O . THR A 1 96 ? 15.693 -11.043 -14.381 1.00 91.94 96 THR A O 1
ATOM 788 N N . GLN A 1 97 ? 13.712 -10.031 -14.083 1.00 91.38 97 GLN A N 1
ATOM 789 C CA . GLN A 1 97 ? 12.901 -11.222 -14.295 1.00 91.38 97 GLN A CA 1
ATOM 790 C C . GLN A 1 97 ? 12.378 -11.258 -15.735 1.00 91.38 97 GLN A C 1
ATOM 792 O O . GLN A 1 97 ? 11.931 -10.244 -16.268 1.00 91.38 97 GLN A O 1
ATOM 797 N N . CYS A 1 98 ? 12.393 -12.443 -16.343 1.00 86.50 98 CYS A N 1
ATOM 798 C CA . CYS A 1 98 ? 11.649 -12.726 -17.566 1.00 86.50 98 CYS A CA 1
ATOM 799 C C . CYS A 1 98 ? 10.400 -13.507 -17.169 1.00 86.50 98 CYS A C 1
ATOM 801 O O . CYS A 1 98 ? 10.513 -14.603 -16.624 1.00 86.50 98 CYS A O 1
ATOM 803 N N . PHE A 1 99 ? 9.228 -12.930 -17.413 1.00 82.62 99 PHE A N 1
ATOM 804 C CA . PHE A 1 99 ? 7.961 -13.628 -17.245 1.00 82.62 99 PHE A CA 1
ATOM 805 C C . PHE A 1 99 ? 7.546 -14.183 -18.601 1.00 82.62 99 PHE A C 1
ATOM 807 O O . PHE A 1 99 ? 7.587 -13.456 -19.596 1.00 82.62 99 PHE A O 1
ATOM 814 N N . ASP A 1 100 ? 7.170 -15.458 -18.633 1.00 85.12 100 ASP A N 1
ATOM 815 C CA . ASP A 1 100 ? 6.430 -15.993 -19.768 1.00 85.12 100 ASP A CA 1
ATOM 816 C C . ASP A 1 100 ? 5.110 -15.222 -19.876 1.00 85.12 100 ASP A C 1
ATOM 818 O O . ASP A 1 100 ? 4.517 -14.852 -18.858 1.00 85.12 100 ASP A O 1
ATOM 822 N N . ASP A 1 101 ? 4.664 -14.938 -21.100 1.00 76.44 101 ASP A N 1
ATOM 823 C CA . ASP A 1 101 ? 3.332 -14.377 -21.293 1.00 76.44 101 ASP A CA 1
ATOM 824 C C . ASP A 1 101 ? 2.324 -15.361 -20.684 1.00 76.44 101 ASP A C 1
ATOM 826 O O . ASP A 1 101 ? 2.214 -16.504 -21.136 1.00 76.44 101 ASP A O 1
ATOM 830 N N . ASP A 1 102 ? 1.579 -14.915 -19.666 1.00 73.56 102 ASP A N 1
ATOM 831 C CA . ASP A 1 102 ? 0.349 -15.591 -19.258 1.00 73.56 102 ASP A CA 1
ATOM 832 C C . ASP A 1 102 ? -0.458 -15.881 -20.527 1.00 73.56 102 ASP A C 1
ATOM 834 O O . ASP A 1 102 ? -0.520 -15.010 -21.404 1.00 73.56 102 ASP A O 1
ATOM 838 N N . GLU A 1 103 ? -1.066 -17.074 -20.641 1.00 68.06 103 GLU A N 1
ATOM 839 C CA . GLU A 1 103 ? -1.982 -17.406 -21.739 1.00 68.06 103 GLU A CA 1
ATOM 840 C C . GLU A 1 103 ? -3.027 -16.299 -21.833 1.00 68.06 103 GLU A C 1
ATOM 842 O O . GLU A 1 103 ? -4.025 -16.273 -21.109 1.00 68.06 103 GLU A O 1
ATOM 847 N N . ARG A 1 104 ? -2.752 -15.323 -22.699 1.00 59.78 104 ARG A N 1
ATOM 848 C CA . ARG A 1 104 ? -3.551 -14.121 -22.809 1.00 59.78 104 ARG A CA 1
ATOM 849 C C . ARG A 1 104 ? -4.916 -14.630 -23.225 1.00 59.78 104 ARG A C 1
ATOM 851 O O . ARG A 1 104 ? -4.994 -15.229 -24.304 1.00 59.78 104 ARG A O 1
ATOM 858 N N . PRO A 1 105 ? -5.980 -14.433 -22.422 1.00 63.47 105 PRO A N 1
ATOM 859 C CA . PRO A 1 105 ? -7.304 -14.846 -22.833 1.00 63.47 105 PRO A CA 1
ATOM 860 C C . PRO A 1 105 ? -7.524 -14.199 -24.187 1.00 63.47 105 PRO A C 1
ATOM 862 O O . PRO A 1 105 ? -7.477 -12.969 -24.310 1.00 63.47 105 PRO A O 1
ATOM 865 N N . ARG A 1 106 ? -7.617 -15.031 -25.228 1.00 67.19 106 ARG A N 1
ATOM 866 C CA . ARG A 1 106 ? -7.798 -14.560 -26.591 1.00 67.19 106 ARG A CA 1
ATOM 867 C C . ARG A 1 106 ? -9.210 -14.016 -26.625 1.00 67.19 106 ARG A C 1
ATOM 869 O O . ARG A 1 106 ? -10.152 -14.746 -26.920 1.00 67.19 106 ARG A O 1
ATOM 876 N N . TRP A 1 107 ? -9.352 -12.750 -26.239 1.00 65.94 107 TRP A N 1
ATOM 877 C CA . TRP A 1 107 ? -10.597 -12.027 -26.377 1.00 65.94 107 TRP A CA 1
ATOM 878 C C . TRP A 1 107 ? -11.055 -12.260 -27.811 1.00 65.94 107 TRP A C 1
ATOM 880 O O . TRP A 1 107 ? -10.236 -12.110 -28.731 1.00 65.94 107 TRP A O 1
ATOM 890 N N . PRO A 1 108 ? -12.294 -12.729 -28.020 1.00 70.06 108 PRO A N 1
ATOM 891 C CA . PRO A 1 108 ? -12.789 -12.922 -29.365 1.00 70.06 108 PRO A CA 1
ATOM 892 C C . PRO A 1 108 ? -12.632 -11.585 -30.082 1.00 70.06 108 PRO A C 1
ATOM 894 O O . PRO A 1 108 ? -13.217 -10.595 -29.675 1.00 70.06 108 PRO A O 1
ATOM 897 N N . SER A 1 109 ? -11.773 -11.527 -31.094 1.00 67.44 109 SER A N 1
ATOM 898 C CA . SER A 1 109 ? -11.640 -10.342 -31.930 1.00 67.44 109 SER A CA 1
ATOM 899 C C . SER A 1 109 ? -12.576 -10.540 -33.111 1.00 67.44 109 SER A C 1
ATOM 901 O O . SER A 1 109 ? -12.468 -11.532 -33.834 1.00 67.44 109 SER A O 1
ATOM 903 N N . GLY A 1 110 ? -13.539 -9.634 -33.271 1.00 77.69 110 GLY A N 1
ATOM 904 C CA . GLY A 1 110 ? -14.521 -9.700 -34.346 1.00 77.69 110 GLY A CA 1
ATOM 905 C C . GLY A 1 110 ? -15.914 -10.120 -33.888 1.00 77.69 110 GLY A C 1
ATOM 906 O O . GLY A 1 110 ? -16.353 -9.822 -32.776 1.00 77.69 110 GLY A O 1
ATOM 907 N N . LYS A 1 111 ? -16.665 -10.722 -34.811 1.00 79.88 111 LYS A N 1
ATOM 908 C CA . LYS A 1 111 ? -18.086 -11.006 -34.627 1.00 79.88 111 LYS A CA 1
ATOM 909 C C . LYS A 1 111 ? -18.291 -12.423 -34.106 1.00 79.88 111 LYS A C 1
ATOM 911 O O . LYS A 1 111 ? -17.947 -13.388 -34.781 1.00 79.88 111 LYS A O 1
ATOM 916 N N . VAL A 1 112 ? -18.896 -12.547 -32.933 1.00 85.19 112 VAL A N 1
ATOM 917 C CA . VAL A 1 112 ? -19.337 -13.826 -32.373 1.00 85.19 112 VAL A CA 1
ATOM 918 C C . VAL A 1 112 ? -20.837 -13.948 -32.573 1.00 85.19 112 VAL A C 1
ATOM 920 O O . VAL A 1 112 ? -21.594 -13.052 -32.217 1.00 85.19 112 VAL A O 1
ATOM 923 N N . SER A 1 113 ? -21.267 -15.067 -33.148 1.00 80.81 113 SER A N 1
ATOM 924 C CA . SER A 1 113 ? -22.681 -15.403 -33.280 1.00 80.81 113 SER A CA 1
ATOM 925 C C . SER A 1 113 ? -23.101 -16.377 -32.190 1.00 80.81 113 SER A C 1
ATOM 927 O O . SER A 1 113 ? -22.524 -17.456 -32.096 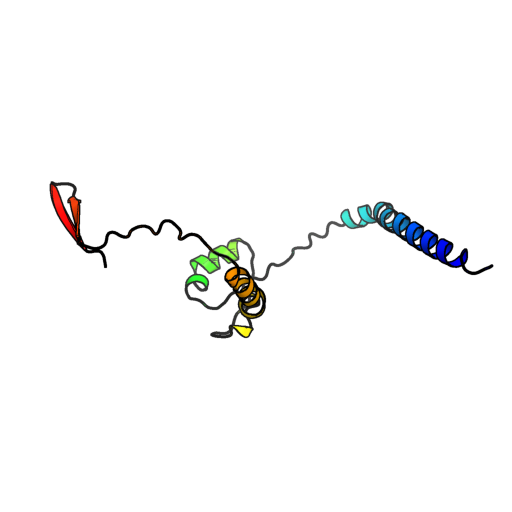1.00 80.81 113 SER A O 1
ATOM 929 N N . THR A 1 114 ? -24.126 -16.039 -31.414 1.00 81.81 114 THR A N 1
ATOM 930 C CA . THR A 1 114 ? -24.731 -16.948 -30.434 1.00 81.81 114 THR A CA 1
ATOM 931 C C . THR A 1 114 ? -26.215 -17.136 -30.727 1.00 81.81 114 THR A C 1
ATOM 933 O O . THR A 1 114 ? -26.926 -16.201 -31.092 1.00 81.81 114 THR A O 1
ATOM 936 N N . SER A 1 115 ? -26.697 -18.371 -30.618 1.00 81.62 115 SER A N 1
ATOM 937 C CA . SER A 1 115 ? -28.122 -18.687 -30.718 1.00 81.62 115 SER A CA 1
ATOM 938 C C . SER A 1 115 ? -28.791 -18.446 -29.368 1.00 81.62 115 SER A C 1
ATOM 940 O O . SER A 1 115 ? -28.407 -19.054 -28.371 1.00 81.62 115 SER A O 1
ATOM 942 N N . GLY A 1 116 ? -29.785 -17.564 -29.331 1.00 79.62 116 GLY A N 1
ATOM 943 C CA . GLY A 1 116 ? -30.624 -17.355 -28.157 1.00 79.62 116 GLY A CA 1
ATOM 944 C C . GLY A 1 116 ? -31.747 -18.392 -28.032 1.00 79.62 116 GLY A C 1
ATOM 945 O O . GLY A 1 116 ? -31.913 -19.235 -28.918 1.00 79.62 116 GLY A O 1
ATOM 946 N N . PRO A 1 117 ? -32.550 -18.307 -26.957 1.00 68.00 117 PRO A N 1
ATOM 947 C CA . PRO A 1 117 ? -33.485 -19.353 -26.519 1.00 68.00 117 PRO A CA 1
ATOM 948 C C . PRO A 1 117 ? -34.670 -19.676 -27.459 1.00 68.00 117 PRO A C 1
ATOM 950 O O . PRO A 1 117 ? -35.535 -20.458 -27.094 1.00 68.00 117 PRO A O 1
ATOM 953 N N . GLU A 1 118 ? -34.697 -19.154 -28.686 1.00 78.44 118 GLU A N 1
ATOM 954 C CA . GLU A 1 118 ? -35.709 -19.459 -29.717 1.00 78.44 118 GLU A CA 1
ATOM 955 C C . GLU A 1 118 ? -35.082 -19.622 -31.118 1.00 78.44 118 GLU A C 1
ATOM 957 O O . GLU A 1 118 ? -35.708 -19.340 -32.136 1.00 78.44 118 GLU A O 1
ATOM 962 N N . GLY A 1 119 ? -33.794 -19.975 -31.202 1.00 77.81 119 GLY A N 1
ATOM 963 C CA . GLY A 1 119 ? -33.082 -20.096 -32.485 1.00 77.81 119 GLY A CA 1
ATOM 964 C C . GLY A 1 119 ? -32.742 -18.756 -33.153 1.00 77.81 119 GLY A C 1
ATOM 965 O O . GLY A 1 119 ? -32.147 -18.728 -34.230 1.00 77.81 119 GLY A O 1
ATOM 966 N N . ARG A 1 120 ? -33.060 -17.626 -32.508 1.00 72.38 120 ARG A N 1
ATOM 967 C CA . ARG A 1 120 ? -32.630 -16.294 -32.952 1.00 72.38 120 ARG A CA 1
ATOM 968 C C . ARG A 1 120 ? -31.113 -16.158 -32.807 1.00 72.38 120 ARG A C 1
ATOM 970 O O . ARG A 1 120 ? -30.578 -16.334 -31.715 1.00 72.38 120 ARG A O 1
ATOM 977 N N . ARG A 1 121 ? -30.421 -15.851 -33.907 1.00 84.31 121 ARG A N 1
ATOM 978 C CA . ARG A 1 121 ? -28.968 -15.630 -33.938 1.00 84.31 121 ARG A CA 1
ATOM 979 C C . ARG A 1 121 ? -28.662 -14.177 -33.578 1.00 84.31 121 ARG A C 1
ATOM 981 O O . ARG A 1 121 ? -29.074 -13.269 -34.294 1.00 84.31 121 ARG A O 1
ATOM 988 N N . PHE A 1 122 ? -27.924 -13.972 -32.495 1.00 80.31 122 PHE A N 1
ATOM 989 C CA . PHE A 1 122 ? -27.405 -12.676 -32.071 1.00 80.31 122 PHE A CA 1
ATOM 990 C C . PHE A 1 122 ? -25.937 -12.575 -32.457 1.00 80.31 122 PHE A C 1
ATOM 992 O O . PHE A 1 122 ? -25.186 -13.536 -32.302 1.00 80.31 122 PHE A O 1
ATOM 999 N N . GLU A 1 123 ? -25.533 -11.426 -32.987 1.00 83.06 123 GLU A N 1
ATOM 1000 C CA . GLU A 1 123 ? -24.152 -11.168 -33.375 1.00 83.06 123 GLU A CA 1
ATOM 1001 C C . GLU A 1 123 ? -23.570 -10.092 -32.453 1.00 83.06 123 GLU A C 1
ATOM 1003 O O . GLU A 1 123 ? -24.010 -8.944 -32.468 1.00 83.06 123 GLU A O 1
ATOM 1008 N N . THR A 1 124 ? -22.589 -10.471 -31.638 1.00 82.00 124 THR A N 1
ATOM 1009 C CA . THR A 1 124 ? -21.896 -9.571 -30.714 1.00 82.00 124 THR A CA 1
ATOM 1010 C C . THR A 1 124 ? -20.519 -9.263 -31.282 1.00 82.00 124 THR A C 1
ATOM 1012 O O . THR A 1 124 ? -19.734 -10.171 -31.562 1.00 82.00 124 THR A O 1
ATOM 1015 N N . ARG A 1 125 ? -20.223 -7.977 -3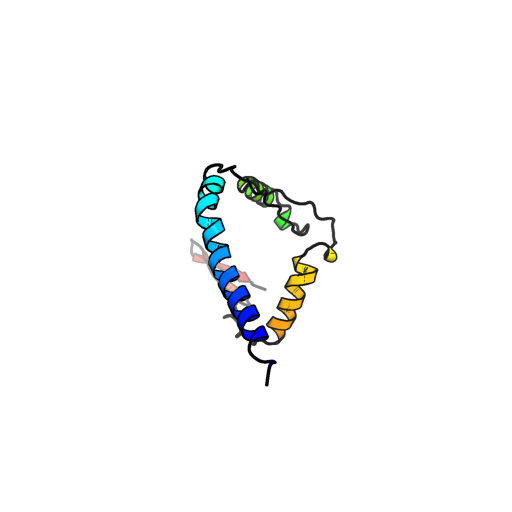1.483 1.00 81.38 125 ARG A N 1
ATOM 1016 C CA . ARG A 1 125 ? -18.905 -7.509 -31.919 1.00 81.38 125 ARG A CA 1
ATOM 1017 C C . ARG A 1 125 ? -18.087 -7.118 -30.696 1.00 81.38 125 ARG A C 1
ATOM 1019 O O . ARG A 1 125 ? -18.503 -6.255 -29.930 1.00 81.38 125 ARG A O 1
ATOM 1026 N N . PHE A 1 126 ? -16.923 -7.730 -30.564 1.00 77.69 126 PHE A N 1
ATOM 1027 C CA . PHE A 1 126 ? -15.937 -7.412 -29.540 1.00 77.69 126 PHE A CA 1
ATOM 1028 C C . PHE A 1 126 ? -14.811 -6.575 -30.178 1.00 77.69 126 PHE A C 1
ATOM 1030 O O . PHE A 1 126 ? -14.380 -6.883 -31.297 1.00 77.69 126 PHE A O 1
ATOM 1037 N N . HIS A 1 127 ? -14.418 -5.487 -29.505 1.00 68.12 127 HIS A N 1
ATOM 1038 C CA . HIS A 1 127 ? -13.367 -4.540 -29.906 1.00 68.12 127 HIS A CA 1
ATOM 1039 C C . HIS A 1 127 ? -12.116 -4.730 -29.053 1.00 68.12 127 HIS A C 1
ATOM 1041 O O . HIS A 1 127 ? -12.286 -4.959 -27.834 1.00 68.12 127 HIS A O 1
#
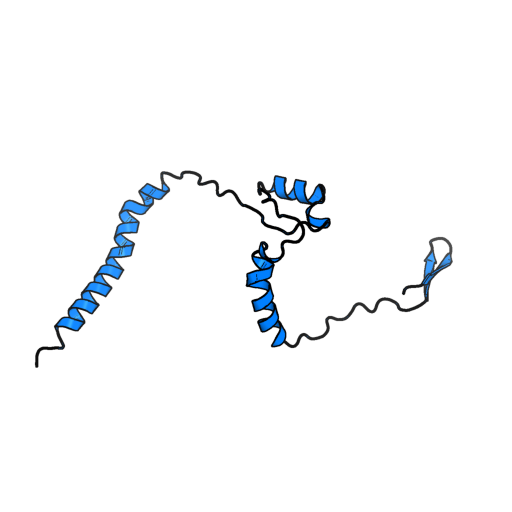
Secondary structure (DSSP, 8-state):
--SSHHHHHHHHHHHHHHHHHHHHHHHHHHHHHTS-----PPPEEE----HHHHSHHHHHHHHHTTPEEEP--TT-TTT-HIIIIIHHHHHHHHTTPPPPPP-------EEEEEE-TTSPEEEEEE-

Foldseek 3Di:
DPPPPVVVVVVVVVVVCVVVVVVVCPVCVVVVVVPPPVPPDAAEDEDAPDPVCPDPVNVVVCVVVNHHYDDDDHPPLVPRCCSPPVVVVVVVVVVPDDDDPDPPPPDPAAWDWDQDPPRDIDIDHDD

pLDDT: mean 72.82, std 13.03, range [47.0, 94.25]

Radius of gyration: 31.01 Å; chains: 1; bounding box: 90×34×71 Å

Organism: Araneus ventricosus (NCBI:txid182803)

InterPro domains:
  IPR036397 Ribonuclease H superfamily [G3DSA:3.30.420.10] (22-106)
  IPR052709 Transposase-Methyltransferase Hybrid [PTHR46060] (2-104)

Sequence (127 aa):
MHGRLHAEDHKKQRMAASLTFPEAYNEHGESLLRVSRKVAFKVFFIYNNACPHTDIRTRKLLGGFGWELFGHPPYSPDLAPNNFNLFPHMKTWLATQCFDDDERPRWPSGKVSTSGPEGRRFETRFH